Protein AF-A0A150XKE0-F1 (afdb_monomer_lite)

InterPro domains:
  IPR001457 NADH:ubiquinone/plastoquinone oxidoreductase, chain 6 [PF00499] (1-121)
  IPR042106 NADH-ubiquinone/plastoquinone oxidoreductase chain 6, subunit NuoJ [G3DSA:1.20.120.1200] (1-124)

Organism: NCBI:txid1914963

Secondary structure (DSSP, 8-state):
-HHHHHHTT-HHHHHHIIIIIIIIIIHHHHHHHHHHGGG--S------TTHHHHHHHHHHHHHHHHHHHHH--GGG-HHHHT--SSPPPHHHHHHHHHTTTHHHHHHHHHHHHHHHHHHHHHH-----------

pLDDT: mean 86.0, std 13.56, range [52.47, 98.5]

Structure (mmCIF, N/CA/C/O backbone):
data_AF-A0A150XKE0-F1
#
_entry.id   AF-A0A150XKE0-F1
#
loop_
_atom_site.group_PDB
_atom_site.id
_atom_site.type_symbol
_atom_site.label_atom_id
_atom_site.label_alt_id
_atom_site.label_comp_id
_atom_site.label_asym_id
_atom_site.label_entity_id
_atom_site.label_seq_id
_atom_site.pdbx_PDB_ins_code
_atom_site.Cartn_x
_atom_site.Cartn_y
_atom_site.Cartn_z
_atom_site.occupancy
_atom_site.B_iso_or_equiv
_atom_site.auth_seq_id
_atom_site.auth_comp_id
_atom_site.auth_asym_id
_atom_site.auth_atom_id
_atom_site.pdbx_PDB_model_num
ATOM 1 N N . MET A 1 1 ? -5.707 -10.885 -3.837 1.00 89.62 1 MET A N 1
ATOM 2 C CA . MET A 1 1 ? -4.566 -10.002 -4.173 1.00 89.62 1 MET A CA 1
ATOM 3 C C . MET A 1 1 ? -3.223 -10.708 -4.059 1.00 89.62 1 MET A C 1
ATOM 5 O O . MET A 1 1 ? -2.566 -10.804 -5.080 1.00 89.62 1 MET A O 1
ATOM 9 N N . ALA A 1 2 ? -2.839 -11.282 -2.910 1.00 92.12 2 ALA A N 1
ATOM 10 C CA . ALA A 1 2 ? -1.544 -11.976 -2.784 1.00 92.12 2 ALA A CA 1
ATOM 11 C C . ALA A 1 2 ? -1.309 -13.056 -3.864 1.00 92.12 2 ALA A C 1
ATOM 13 O O . ALA A 1 2 ? -0.266 -13.055 -4.503 1.00 92.12 2 ALA A O 1
ATOM 14 N N . GLY A 1 3 ? -2.311 -13.896 -4.162 1.00 93.38 3 GLY A N 1
ATOM 15 C CA . GLY A 1 3 ? -2.206 -14.882 -5.249 1.00 93.38 3 GLY A CA 1
ATOM 16 C C . GLY A 1 3 ? -1.981 -14.267 -6.639 1.00 93.38 3 GLY A C 1
ATOM 17 O O . GLY A 1 3 ? -1.231 -14.822 -7.428 1.00 93.38 3 GLY A O 1
ATOM 18 N N . ILE A 1 4 ? -2.547 -13.087 -6.920 1.00 94.69 4 ILE A N 1
ATOM 19 C CA . ILE A 1 4 ? -2.303 -12.365 -8.181 1.00 94.69 4 ILE A CA 1
ATOM 20 C C . ILE A 1 4 ? -0.853 -11.870 -8.231 1.00 94.69 4 ILE A C 1
ATOM 22 O O . ILE A 1 4 ? -0.218 -11.969 -9.272 1.00 94.69 4 ILE A O 1
ATOM 26 N N . PHE A 1 5 ? -0.294 -11.402 -7.110 1.00 92.31 5 PHE A N 1
ATOM 27 C CA . PHE A 1 5 ? 1.119 -11.020 -7.055 1.00 92.31 5 PHE A CA 1
ATOM 28 C C . PHE A 1 5 ? 2.059 -12.204 -7.285 1.00 92.31 5 PHE A C 1
ATOM 30 O O . PHE A 1 5 ? 3.048 -12.041 -7.992 1.00 92.31 5 PHE A O 1
ATOM 37 N N . VAL A 1 6 ? 1.730 -13.398 -6.784 1.00 91.50 6 VAL A N 1
ATOM 38 C CA . VAL A 1 6 ? 2.491 -14.616 -7.117 1.00 91.50 6 VAL A CA 1
ATOM 39 C C . VAL A 1 6 ? 2.432 -14.896 -8.621 1.00 91.50 6 VAL A C 1
ATOM 41 O O . VAL A 1 6 ? 3.470 -15.109 -9.238 1.00 91.50 6 VAL A O 1
ATOM 44 N N . LEU A 1 7 ? 1.244 -14.817 -9.234 1.00 92.25 7 LEU A N 1
ATOM 45 C CA . LEU A 1 7 ? 1.082 -15.020 -10.681 1.00 92.25 7 LEU A CA 1
ATOM 46 C C . LEU A 1 7 ? 1.839 -13.984 -11.529 1.00 92.25 7 LEU A C 1
ATOM 48 O O . LEU A 1 7 ? 2.246 -14.292 -12.644 1.00 92.25 7 LEU A O 1
ATOM 52 N N . LEU A 1 8 ? 2.048 -12.775 -11.003 1.00 89.81 8 LEU A N 1
ATOM 53 C CA . LEU A 1 8 ? 2.827 -11.711 -11.644 1.00 89.81 8 LEU A CA 1
ATOM 54 C C . LEU A 1 8 ? 4.338 -11.787 -11.340 1.00 89.81 8 LEU A C 1
ATOM 56 O O . LEU A 1 8 ? 5.073 -10.872 -11.702 1.00 89.81 8 LEU A O 1
ATOM 60 N N . GLY A 1 9 ? 4.818 -12.838 -10.664 1.00 88.12 9 GLY A N 1
ATOM 61 C CA . GLY A 1 9 ? 6.239 -13.002 -10.327 1.00 88.12 9 GLY A CA 1
ATOM 62 C C . GLY A 1 9 ? 6.734 -12.083 -9.201 1.00 88.12 9 GLY A C 1
ATOM 63 O O . GLY A 1 9 ? 7.936 -11.828 -9.097 1.00 88.12 9 GLY A O 1
ATOM 64 N N . ALA A 1 10 ? 5.821 -11.572 -8.368 1.00 90.94 10 ALA A N 1
ATOM 65 C CA . ALA A 1 10 ? 6.068 -10.666 -7.243 1.00 90.94 10 ALA A CA 1
ATOM 66 C C . ALA A 1 10 ? 5.907 -11.373 -5.881 1.00 90.94 10 ALA A C 1
ATOM 68 O O . ALA A 1 10 ? 5.093 -10.986 -5.037 1.00 90.94 10 ALA A O 1
ATOM 69 N N . GLU A 1 11 ? 6.691 -12.428 -5.655 1.00 91.25 11 GLU A N 1
ATOM 70 C CA . GLU A 1 11 ? 6.557 -13.328 -4.497 1.00 91.25 11 GLU A CA 1
ATOM 71 C C . GLU A 1 11 ? 6.798 -12.630 -3.151 1.00 91.25 11 GLU A C 1
ATOM 73 O O . GLU A 1 11 ? 6.026 -12.803 -2.208 1.00 91.25 11 GLU A O 1
ATOM 78 N N . PHE A 1 12 ? 7.822 -11.776 -3.063 1.00 92.44 12 PHE A N 1
ATOM 79 C CA . PHE A 1 12 ? 8.128 -11.034 -1.837 1.00 92.44 12 PHE A CA 1
ATOM 80 C C . PHE A 1 12 ? 6.967 -10.135 -1.394 1.00 92.44 12 PHE A C 1
ATOM 82 O O . PHE A 1 12 ? 6.590 -10.108 -0.219 1.00 92.44 12 PHE A O 1
ATOM 89 N N . VAL A 1 13 ? 6.366 -9.421 -2.350 1.00 93.50 13 VAL A N 1
ATOM 90 C CA . VAL A 1 13 ? 5.220 -8.540 -2.098 1.00 93.50 13 VAL A CA 1
ATOM 91 C C . VAL A 1 13 ? 4.000 -9.370 -1.705 1.00 93.50 13 VAL A C 1
ATOM 93 O O . VAL A 1 13 ? 3.287 -9.003 -0.774 1.00 93.50 13 VAL A O 1
ATOM 96 N N . ALA A 1 14 ? 3.786 -10.520 -2.351 1.00 95.00 14 ALA A N 1
ATOM 97 C CA . ALA A 1 14 ? 2.704 -11.434 -2.000 1.00 95.00 14 ALA A CA 1
ATOM 98 C C . ALA A 1 14 ? 2.798 -11.925 -0.545 1.00 95.00 14 ALA A C 1
ATOM 100 O O . ALA A 1 14 ? 1.803 -11.888 0.180 1.00 95.00 14 ALA A O 1
ATOM 101 N N . ILE A 1 15 ? 3.988 -12.343 -0.104 1.00 95.56 15 ILE A N 1
ATOM 102 C CA . ILE A 1 15 ? 4.220 -12.811 1.270 1.00 95.56 15 ILE A CA 1
ATOM 103 C C . ILE A 1 15 ? 4.050 -11.656 2.261 1.00 95.56 15 ILE A C 1
ATOM 105 O O . ILE A 1 15 ? 3.350 -11.801 3.263 1.00 95.56 15 ILE A O 1
ATOM 109 N N . THR A 1 16 ? 4.615 -10.485 1.954 1.00 95.31 16 THR A N 1
ATOM 110 C CA . THR A 1 16 ? 4.490 -9.286 2.798 1.00 95.31 16 THR A CA 1
ATOM 111 C C . THR A 1 16 ? 3.030 -8.850 2.944 1.00 95.31 16 THR A C 1
ATOM 113 O O . THR A 1 16 ? 2.611 -8.481 4.039 1.00 95.31 16 THR A O 1
ATOM 116 N N . GLN A 1 17 ? 2.220 -8.964 1.883 1.00 96.44 17 GLN A N 1
ATOM 117 C CA . GLN A 1 17 ? 0.783 -8.687 1.931 1.00 96.44 17 GLN A CA 1
ATOM 118 C C . GLN A 1 17 ? 0.083 -9.571 2.965 1.00 96.44 17 GLN A C 1
ATOM 120 O O . GLN A 1 17 ? -0.746 -9.088 3.731 1.00 96.44 17 GLN A O 1
ATOM 125 N N . ILE A 1 18 ? 0.404 -10.863 3.010 1.00 97.19 18 ILE A N 1
ATOM 126 C CA . ILE A 1 18 ? -0.189 -11.767 3.998 1.00 97.19 18 ILE A CA 1
ATOM 127 C C . ILE A 1 18 ? 0.324 -11.412 5.398 1.00 97.19 18 ILE A C 1
ATOM 129 O O . ILE A 1 18 ? -0.479 -11.233 6.309 1.00 97.19 18 ILE A O 1
ATOM 133 N N . LEU A 1 19 ? 1.636 -11.241 5.569 1.00 97.38 19 LEU A N 1
ATOM 134 C CA . LEU A 1 19 ? 2.250 -10.981 6.872 1.00 97.38 19 LEU A CA 1
ATOM 135 C C . LEU A 1 19 ? 1.745 -9.678 7.508 1.00 97.38 19 LEU A C 1
ATOM 137 O O . LEU A 1 19 ? 1.319 -9.678 8.659 1.00 97.38 19 LEU A O 1
ATOM 141 N N . VAL A 1 20 ? 1.761 -8.571 6.765 1.00 96.75 20 VAL A N 1
ATOM 142 C CA . VAL A 1 20 ? 1.447 -7.242 7.308 1.00 96.75 20 VAL A CA 1
ATOM 143 C C . VAL A 1 20 ? -0.052 -6.974 7.292 1.00 96.75 20 VAL A C 1
ATOM 145 O O . VAL A 1 20 ? -0.618 -6.576 8.311 1.00 96.75 20 VAL A O 1
ATOM 148 N N . TYR A 1 21 ? -0.716 -7.191 6.153 1.00 96.62 21 TYR A N 1
ATOM 149 C CA . TYR A 1 21 ? -2.130 -6.844 6.028 1.00 96.62 21 TYR A CA 1
ATOM 150 C C . TYR A 1 21 ? -3.010 -7.849 6.764 1.00 96.62 21 TYR A C 1
ATOM 152 O O . TYR A 1 21 ? -3.831 -7.449 7.584 1.00 96.62 21 TYR A O 1
ATOM 160 N N . VAL A 1 22 ? -2.819 -9.148 6.511 1.00 96.50 22 V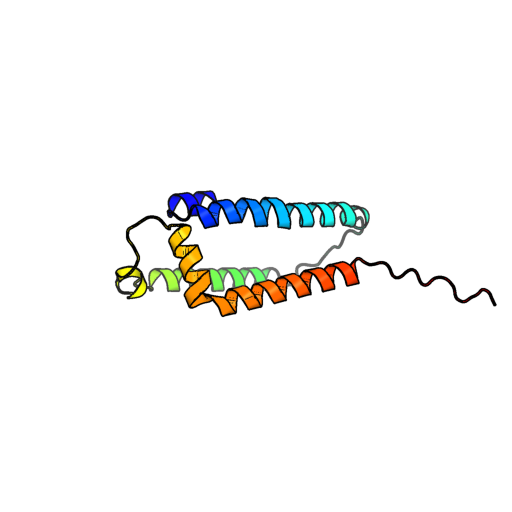AL A N 1
ATOM 161 C CA . VAL A 1 22 ? -3.623 -10.185 7.170 1.00 96.50 22 VAL A CA 1
ATOM 162 C C . VAL A 1 22 ? -3.126 -10.444 8.590 1.00 96.50 22 VAL A C 1
ATOM 164 O O . VAL A 1 22 ? -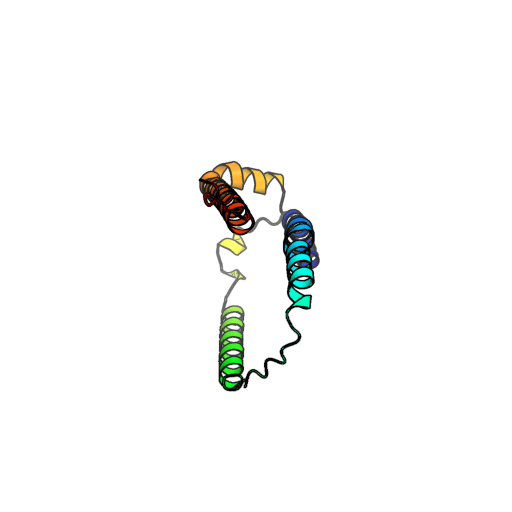3.936 -10.443 9.509 1.00 96.50 22 VAL A O 1
ATOM 167 N N . GLY A 1 23 ? -1.817 -10.617 8.787 1.00 94.31 23 GLY A N 1
ATOM 168 C CA . GLY A 1 23 ? -1.241 -10.952 10.094 1.00 94.31 23 GLY A CA 1
ATOM 169 C C . GLY A 1 23 ? -1.199 -9.796 11.100 1.00 94.31 23 GLY A C 1
ATOM 170 O O . GLY A 1 23 ? -1.317 -10.029 12.298 1.00 94.31 23 GLY A O 1
ATOM 171 N N . GLY A 1 24 ? -1.057 -8.552 10.642 1.00 95.19 24 GLY A N 1
ATOM 172 C CA . GLY A 1 24 ? -1.015 -7.373 11.511 1.00 95.19 24 GLY A CA 1
ATOM 173 C C . GLY A 1 24 ? -2.325 -6.589 11.505 1.00 95.19 24 GLY A C 1
ATOM 174 O O . GLY A 1 24 ? -3.086 -6.598 12.470 1.00 95.19 24 GLY A O 1
ATOM 175 N N . ILE A 1 25 ? -2.587 -5.891 10.399 1.00 96.62 25 ILE A N 1
ATOM 176 C CA . ILE A 1 25 ? -3.611 -4.838 10.314 1.00 96.62 25 ILE A CA 1
ATOM 177 C C . ILE A 1 25 ? -5.023 -5.399 10.507 1.00 96.62 25 ILE A C 1
ATOM 179 O O . ILE A 1 25 ? -5.772 -4.888 11.337 1.00 96.62 25 ILE A O 1
ATOM 183 N N . LEU A 1 26 ? -5.400 -6.446 9.763 1.00 97.38 26 LEU A N 1
ATOM 184 C CA . LEU A 1 26 ? -6.741 -7.030 9.853 1.00 97.38 26 LEU A CA 1
ATOM 185 C C . LEU A 1 26 ? -7.014 -7.609 11.243 1.00 97.38 26 LEU A C 1
ATOM 187 O O . LEU A 1 26 ? -8.101 -7.399 11.772 1.00 97.38 26 LEU A O 1
ATOM 191 N N . ILE A 1 27 ? -6.036 -8.284 11.854 1.00 96.56 27 ILE A N 1
ATOM 192 C CA . ILE A 1 27 ? -6.178 -8.828 13.210 1.00 96.56 27 ILE A CA 1
ATOM 193 C C . ILE A 1 27 ? -6.374 -7.697 14.229 1.00 96.56 27 ILE A C 1
ATOM 195 O O . ILE A 1 27 ? -7.308 -7.761 15.029 1.00 96.56 27 ILE A O 1
ATOM 199 N N . LEU A 1 28 ? -5.576 -6.623 14.165 1.00 95.19 28 LEU A N 1
ATOM 200 C CA . LEU A 1 28 ? -5.758 -5.447 15.028 1.00 95.19 28 LEU A CA 1
ATOM 201 C C . LEU A 1 28 ? -7.122 -4.773 14.819 1.00 95.19 28 LEU A C 1
ATOM 203 O O . LEU A 1 28 ? -7.781 -4.417 15.796 1.00 95.19 28 LEU A O 1
ATOM 207 N N . MET A 1 29 ? -7.581 -4.634 13.571 1.00 95.06 29 MET A N 1
ATOM 208 C CA . MET A 1 29 ? -8.912 -4.094 13.282 1.00 95.06 29 MET A CA 1
ATOM 209 C C . MET A 1 29 ? -10.020 -4.977 13.853 1.00 95.06 29 MET A C 1
ATOM 211 O O . MET A 1 29 ? -10.949 -4.452 14.459 1.00 95.06 29 MET A O 1
ATOM 215 N N . VAL A 1 30 ? -9.927 -6.302 13.709 1.00 95.00 30 VAL A N 1
ATOM 216 C CA . VAL A 1 30 ? -10.909 -7.231 14.285 1.00 95.00 30 VAL A CA 1
ATOM 217 C C . VAL A 1 30 ? -10.939 -7.107 15.806 1.00 95.00 30 VAL A C 1
ATOM 219 O O . VAL A 1 30 ? -12.027 -6.995 16.362 1.00 95.00 30 VAL A O 1
ATOM 222 N N . PHE A 1 31 ? -9.787 -7.036 16.483 1.00 92.56 31 PHE A N 1
ATOM 223 C CA . PHE A 1 31 ? -9.748 -6.766 17.924 1.00 92.56 31 PHE A CA 1
ATOM 224 C C . PHE A 1 31 ? -10.414 -5.432 18.283 1.00 92.56 31 PHE A C 1
ATOM 226 O O . PHE A 1 31 ? -11.242 -5.390 19.194 1.00 92.56 31 PHE A O 1
ATOM 233 N N . GLY A 1 32 ? -10.121 -4.358 17.546 1.00 91.06 32 GLY A N 1
ATOM 234 C CA . GLY A 1 32 ? -10.745 -3.048 17.755 1.00 91.06 32 GLY A CA 1
ATOM 235 C C . GLY A 1 32 ? -12.265 -3.073 17.561 1.00 91.06 32 GLY A C 1
ATOM 236 O O . GLY A 1 32 ? -13.009 -2.532 18.384 1.00 91.06 32 GLY A O 1
ATOM 237 N N . ILE A 1 33 ? -12.743 -3.764 16.522 1.00 91.19 33 ILE A N 1
ATOM 238 C CA . ILE A 1 33 ? -14.174 -3.954 16.261 1.00 91.19 33 ILE A CA 1
ATOM 239 C C . ILE A 1 33 ? -14.799 -4.786 17.380 1.00 91.19 33 ILE A C 1
ATOM 241 O O . ILE A 1 33 ? -15.834 -4.395 17.904 1.00 91.19 33 ILE A O 1
ATOM 245 N N . MET A 1 34 ? -14.179 -5.892 17.800 1.00 91.62 34 MET A N 1
ATOM 246 C CA . MET A 1 34 ? -14.697 -6.748 18.873 1.00 91.62 34 MET A CA 1
ATOM 247 C C . MET A 1 34 ? -14.826 -5.999 20.204 1.00 91.62 34 MET A C 1
ATOM 249 O O . MET A 1 34 ? -15.826 -6.177 20.901 1.00 91.62 34 MET A O 1
ATOM 253 N N . LEU A 1 35 ? -13.857 -5.141 20.536 1.00 88.75 35 LEU A N 1
ATOM 254 C CA . LEU A 1 35 ? -13.901 -4.288 21.727 1.00 88.75 35 LEU A CA 1
ATOM 255 C C . LEU A 1 35 ? -14.995 -3.212 21.624 1.00 88.75 35 LEU A C 1
ATOM 257 O O . LEU A 1 35 ? -15.697 -2.959 22.600 1.00 88.75 35 LEU A O 1
ATOM 261 N N . THR A 1 36 ? -15.194 -2.627 20.440 1.00 85.94 36 THR A N 1
ATOM 262 C CA . THR A 1 36 ? -16.168 -1.539 20.222 1.00 85.94 36 THR A CA 1
ATOM 263 C C . THR A 1 36 ? -17.601 -2.048 20.017 1.00 85.94 36 THR A C 1
ATOM 265 O O . THR A 1 36 ? -18.559 -1.355 20.350 1.00 85.94 36 THR A O 1
ATOM 268 N N . ASN A 1 37 ? -17.790 -3.276 19.522 1.00 71.81 37 ASN A N 1
ATOM 269 C CA . ASN A 1 37 ? -19.100 -3.824 19.150 1.00 71.81 37 ASN A CA 1
ATOM 270 C C . ASN A 1 37 ? -20.092 -3.889 20.329 1.00 71.81 37 ASN A C 1
ATOM 272 O O . ASN A 1 37 ? -21.302 -3.844 20.128 1.00 71.81 37 ASN A O 1
ATOM 276 N N . ARG A 1 38 ? -19.609 -3.927 21.579 1.00 59.25 38 ARG A N 1
ATOM 277 C CA . ARG A 1 38 ? -20.484 -3.888 22.766 1.00 59.25 38 ARG A CA 1
ATOM 278 C C . ARG A 1 38 ? -21.135 -2.523 23.030 1.00 59.25 38 ARG A C 1
ATOM 280 O O . ARG A 1 38 ? -22.028 -2.454 23.865 1.00 59.25 38 ARG A O 1
ATOM 287 N N . LEU A 1 39 ? -20.734 -1.469 22.315 1.00 58.44 39 LEU A N 1
ATOM 288 C CA . LEU A 1 39 ? -21.266 -0.105 22.446 1.00 58.44 39 LEU A CA 1
ATOM 289 C C . LEU A 1 39 ? -22.343 0.234 21.392 1.00 58.44 39 LEU A C 1
ATOM 291 O O . LEU A 1 39 ? -22.987 1.275 21.482 1.00 58.44 39 LEU A O 1
ATOM 295 N N . SER A 1 40 ? -22.572 -0.635 20.400 1.00 58.03 40 SER A N 1
ATOM 296 C CA . SER A 1 40 ? -23.345 -0.327 19.184 1.00 58.03 40 SER A CA 1
ATOM 297 C C . SER A 1 40 ? -24.745 -0.966 19.148 1.00 58.03 40 SER A C 1
ATOM 299 O O . SER A 1 40 ? -25.127 -1.578 18.152 1.00 58.03 40 SER A O 1
ATOM 301 N N . GLN A 1 41 ? -25.535 -0.825 20.220 1.00 56.44 41 GLN A N 1
ATOM 302 C CA . GLN A 1 41 ? -26.975 -1.165 20.203 1.00 56.44 41 GLN A CA 1
ATOM 303 C C . GLN A 1 41 ? -27.884 0.004 19.780 1.00 56.44 41 GLN A C 1
ATOM 305 O O . GLN A 1 41 ? -29.096 -0.168 19.662 1.00 56.44 41 GLN A O 1
ATOM 310 N N . ALA A 1 42 ? -27.327 1.185 19.501 1.00 56.75 42 ALA A N 1
ATOM 311 C CA . ALA A 1 42 ? -28.092 2.289 18.937 1.00 56.75 42 ALA A CA 1
ATOM 312 C C . ALA A 1 42 ? -28.299 2.052 17.435 1.00 56.75 42 ALA A C 1
ATOM 314 O O . ALA A 1 42 ? -27.350 2.066 16.652 1.00 56.75 42 ALA A O 1
ATOM 315 N N . LYS A 1 43 ? -29.549 1.813 17.031 1.00 55.62 43 LYS A N 1
ATOM 316 C CA . LYS A 1 43 ? -29.956 1.720 15.627 1.00 55.62 43 LYS A CA 1
ATOM 317 C C . LYS A 1 43 ? -29.773 3.101 14.988 1.00 55.62 43 LYS A C 1
ATOM 319 O O . LYS A 1 43 ? -30.648 3.955 15.083 1.00 55.62 43 LYS A O 1
ATOM 324 N N . VAL A 1 44 ? -28.603 3.343 14.403 1.00 60.53 44 VAL A N 1
ATOM 325 C CA . VAL A 1 44 ? -28.340 4.559 13.633 1.00 60.53 44 VAL A CA 1
ATOM 326 C C . VAL A 1 44 ?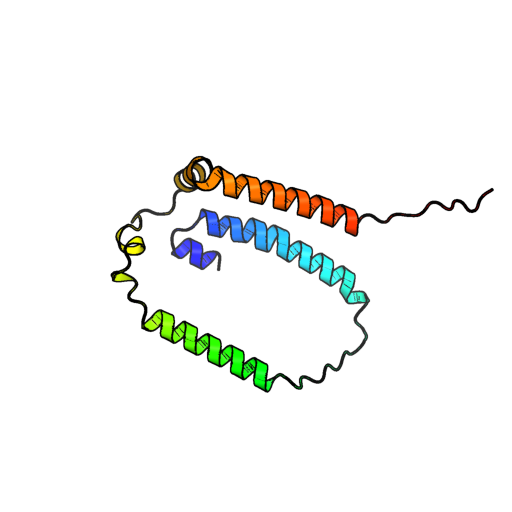 -29.066 4.407 12.299 1.00 60.53 44 VAL A C 1
ATOM 328 O O . VAL A 1 44 ? -28.550 3.800 11.362 1.00 60.53 44 VAL A O 1
ATOM 331 N N . GLU A 1 45 ? -30.299 4.905 12.220 1.00 60.81 45 GLU A N 1
ATOM 332 C CA . GLU A 1 45 ? -30.979 5.079 10.937 1.00 60.81 45 GLU A CA 1
ATOM 333 C C . GLU A 1 45 ? -30.386 6.309 10.247 1.00 60.81 45 GLU A C 1
ATOM 335 O O . GLU A 1 45 ? -30.859 7.432 10.383 1.00 60.81 45 GLU A O 1
ATOM 340 N N . THR A 1 46 ? -29.270 6.098 9.550 1.00 63.12 46 THR A N 1
ATOM 341 C CA . THR A 1 46 ? -28.698 7.108 8.660 1.00 63.12 46 THR A CA 1
ATOM 342 C C . THR A 1 46 ? -29.568 7.185 7.412 1.00 63.12 46 THR A C 1
ATOM 344 O O . THR A 1 46 ? -29.537 6.278 6.576 1.00 63.12 46 THR A O 1
ATOM 347 N N . GLU A 1 47 ? -30.327 8.268 7.252 1.00 65.69 47 GLU A N 1
ATOM 348 C CA . GLU A 1 47 ? -30.983 8.567 5.981 1.00 65.69 47 GLU A CA 1
ATOM 349 C C . GLU A 1 47 ? -29.919 8.785 4.897 1.00 65.69 47 GLU A C 1
ATOM 351 O O . GLU A 1 47 ? -29.127 9.729 4.922 1.00 65.69 47 GLU A O 1
ATOM 356 N N . VAL A 1 48 ? -29.866 7.868 3.930 1.00 68.00 48 VAL A N 1
ATOM 357 C CA . VAL A 1 48 ? -28.838 7.839 2.881 1.00 68.00 48 VAL A CA 1
ATOM 358 C C . VAL A 1 48 ? -29.220 8.788 1.738 1.00 68.00 48 VAL A C 1
ATOM 360 O O . VAL A 1 48 ? -29.376 8.373 0.590 1.00 68.00 48 VAL A O 1
ATOM 363 N N . TYR A 1 49 ? -29.390 10.077 2.042 1.00 67.69 49 TYR A N 1
ATOM 364 C CA . TYR A 1 49 ? -29.872 11.079 1.080 1.00 67.69 49 TYR A CA 1
ATOM 365 C C . TYR A 1 49 ? -28.924 11.259 -0.125 1.00 67.69 49 TYR A C 1
ATOM 367 O O . TYR A 1 49 ? -29.358 11.499 -1.249 1.00 67.69 49 TYR A O 1
ATOM 375 N N . ASN A 1 50 ? -27.624 11.006 0.060 1.00 79.25 50 ASN A N 1
ATOM 376 C CA . ASN A 1 50 ? -26.605 11.174 -0.985 1.00 79.25 50 ASN A CA 1
ATOM 377 C C . ASN A 1 50 ? -26.248 9.884 -1.745 1.00 79.25 50 ASN A C 1
ATOM 379 O O . ASN A 1 50 ? -25.265 9.866 -2.489 1.00 79.25 50 ASN A O 1
ATOM 383 N N . LYS A 1 51 ? -27.027 8.798 -1.604 1.00 83.62 51 LYS A N 1
ATOM 384 C CA . LYS A 1 51 ? -26.735 7.516 -2.279 1.00 83.62 51 LYS A CA 1
ATOM 385 C C . LYS A 1 51 ? -26.658 7.662 -3.801 1.00 83.62 51 LYS A C 1
ATOM 387 O O . LYS A 1 51 ? -25.791 7.061 -4.429 1.00 83.62 51 LYS A O 1
ATOM 392 N N . PHE A 1 52 ? -27.535 8.480 -4.384 1.00 86.69 52 PHE A N 1
ATOM 393 C CA . PHE A 1 52 ? -27.575 8.712 -5.829 1.00 86.69 52 PHE A CA 1
ATOM 394 C C . PHE A 1 52 ? -26.306 9.406 -6.338 1.00 86.69 52 PHE A C 1
ATOM 396 O O . PHE A 1 52 ? -25.667 8.911 -7.263 1.00 86.69 52 PHE A O 1
ATOM 403 N N . PHE A 1 53 ? -25.887 10.496 -5.686 1.00 89.94 53 PHE A N 1
ATOM 404 C CA . PHE A 1 53 ? -24.644 11.193 -6.027 1.00 89.94 53 PHE A CA 1
ATOM 405 C C . PHE A 1 53 ? -23.409 10.315 -5.804 1.00 89.94 53 PHE A C 1
ATOM 407 O O . PHE A 1 53 ? -22.511 10.316 -6.640 1.00 89.94 53 PHE A O 1
ATOM 414 N N . GLY A 1 54 ? -23.383 9.521 -4.727 1.00 91.06 54 GLY A N 1
ATOM 415 C CA . GLY A 1 54 ? -22.300 8.570 -4.469 1.00 91.06 54 GLY A CA 1
ATOM 416 C C . GLY A 1 54 ? -22.143 7.552 -5.600 1.00 91.06 54 GLY A C 1
ATOM 417 O O . GLY A 1 54 ? -21.047 7.385 -6.129 1.00 91.06 54 GLY A O 1
ATOM 418 N N . ILE A 1 55 ? -23.250 6.937 -6.032 1.00 93.44 55 ILE A N 1
ATOM 419 C CA . ILE A 1 55 ? -23.248 5.994 -7.160 1.00 93.44 55 ILE A CA 1
ATOM 420 C C . ILE A 1 55 ? -22.819 6.695 -8.451 1.00 93.44 55 ILE A C 1
ATOM 422 O O . ILE A 1 55 ? -21.965 6.174 -9.165 1.00 93.44 55 ILE A O 1
ATOM 426 N N . LEU A 1 56 ? -23.368 7.879 -8.738 1.00 94.81 56 LEU A N 1
ATOM 427 C CA . LEU A 1 56 ? -23.052 8.628 -9.953 1.00 94.81 56 LEU A CA 1
ATOM 428 C C . LEU A 1 56 ? -21.552 8.950 -10.047 1.00 94.81 56 LEU A C 1
ATOM 430 O O . LEU A 1 56 ? -20.942 8.730 -11.091 1.00 94.81 56 LEU A O 1
ATOM 434 N N . ILE A 1 57 ? -20.945 9.406 -8.947 1.00 95.75 57 ILE A N 1
ATOM 435 C CA . ILE A 1 57 ? -19.511 9.713 -8.885 1.00 95.75 57 ILE A CA 1
ATOM 436 C C . ILE A 1 57 ? -18.674 8.436 -9.007 1.00 95.75 57 ILE A C 1
ATOM 438 O O . ILE A 1 57 ? -17.710 8.423 -9.768 1.00 95.75 57 ILE A O 1
ATOM 442 N N . SER A 1 58 ? -19.031 7.351 -8.307 1.00 95.44 58 SER A N 1
ATOM 443 C CA . SER A 1 58 ? -18.298 6.080 -8.404 1.00 95.44 58 SER A CA 1
ATOM 444 C C . SER A 1 58 ? -18.316 5.506 -9.822 1.00 95.44 58 SER A C 1
ATOM 446 O O . SER A 1 58 ? -17.275 5.085 -10.321 1.00 95.44 58 SER A O 1
ATOM 448 N N . VAL A 1 59 ? -19.472 5.525 -10.492 1.00 97.06 59 VAL A N 1
ATOM 449 C CA . VAL A 1 59 ? -19.606 5.050 -11.878 1.00 97.06 59 VAL A CA 1
ATOM 450 C C . VAL A 1 59 ? -18.856 5.968 -12.841 1.00 97.06 59 VAL A C 1
ATOM 452 O O . VAL A 1 59 ? -18.142 5.475 -13.711 1.00 97.06 59 VAL A O 1
ATOM 455 N N . GLY A 1 60 ? -18.962 7.289 -12.667 1.00 97.06 60 GLY A N 1
ATOM 456 C CA . GLY A 1 60 ? -18.219 8.257 -13.473 1.00 97.06 60 GLY A CA 1
ATOM 457 C C . GLY A 1 60 ? -16.707 8.061 -13.361 1.00 97.06 60 GLY A C 1
ATOM 458 O O . GLY A 1 60 ? -16.021 7.969 -14.377 1.00 97.06 60 GLY A O 1
ATOM 459 N N . LEU A 1 61 ? -16.191 7.909 -12.138 1.00 97.44 61 LEU A N 1
ATOM 460 C CA . LEU A 1 61 ? -14.773 7.645 -11.893 1.00 97.44 61 LEU A CA 1
ATOM 461 C C . LEU A 1 61 ? -14.336 6.304 -12.494 1.00 97.44 61 LEU A C 1
ATOM 463 O O . LEU A 1 61 ? -13.298 6.243 -13.150 1.00 97.44 61 LEU A O 1
ATOM 467 N N . PHE A 1 62 ? -15.134 5.246 -12.321 1.00 97.38 62 PHE A N 1
ATOM 468 C CA . PHE A 1 62 ? -14.850 3.939 -12.914 1.00 97.38 62 PHE A CA 1
ATOM 469 C C . PHE A 1 62 ? -14.773 4.015 -14.442 1.00 97.38 62 PHE A C 1
ATOM 471 O O . PHE A 1 62 ? -13.831 3.491 -15.033 1.00 97.38 62 PHE A O 1
ATOM 478 N N . TYR A 1 63 ? -15.715 4.712 -15.082 1.00 97.38 63 TYR A N 1
ATOM 479 C CA . TYR A 1 63 ? -15.725 4.888 -16.533 1.00 97.38 63 TYR A CA 1
ATOM 480 C C . TYR A 1 63 ? -14.496 5.656 -17.032 1.00 97.38 63 TYR A C 1
ATOM 482 O O . TYR A 1 63 ? -13.868 5.242 -18.006 1.00 97.38 63 TYR A O 1
ATOM 490 N N . ILE A 1 64 ? -14.116 6.740 -16.346 1.00 97.12 64 ILE A N 1
ATOM 491 C CA . ILE A 1 64 ? -12.923 7.527 -16.688 1.00 97.12 64 ILE A CA 1
ATOM 492 C C . ILE A 1 64 ? -11.660 6.667 -16.574 1.00 97.12 64 ILE A C 1
ATOM 494 O O . ILE A 1 64 ? -10.844 6.668 -17.494 1.00 97.12 64 ILE A O 1
ATOM 498 N N . LEU A 1 65 ? -11.507 5.902 -15.489 1.00 96.38 65 LEU A N 1
ATOM 499 C CA . LEU A 1 65 ? -10.356 5.014 -15.301 1.00 96.38 65 LEU A CA 1
ATOM 500 C C . LEU A 1 65 ? -10.321 3.892 -16.345 1.00 96.38 65 LEU A C 1
ATOM 502 O O . LEU A 1 65 ? -9.260 3.616 -16.899 1.00 96.38 65 LEU A O 1
ATOM 506 N N . ALA A 1 66 ? -11.466 3.283 -16.663 1.00 96.19 66 ALA A N 1
ATOM 507 C CA . ALA A 1 66 ? -11.557 2.254 -17.696 1.00 96.19 66 ALA A CA 1
ATOM 508 C C . ALA A 1 66 ? -11.146 2.804 -19.069 1.00 96.19 66 ALA A C 1
ATOM 510 O O . ALA A 1 66 ? -10.309 2.210 -19.745 1.00 96.19 66 ALA A O 1
ATOM 511 N N . LYS A 1 67 ? -11.655 3.984 -19.448 1.00 95.25 67 LYS A N 1
ATOM 512 C CA . LYS A 1 67 ? -11.270 4.646 -20.700 1.00 95.25 67 LYS A CA 1
ATOM 513 C C . LYS A 1 67 ? -9.800 5.043 -20.724 1.00 95.25 67 LYS A C 1
ATOM 515 O O . LYS A 1 67 ? -9.157 4.872 -21.754 1.00 95.25 67 LYS A O 1
ATOM 520 N N . ALA A 1 68 ? -9.258 5.522 -19.607 1.00 93.56 68 ALA A N 1
ATOM 521 C CA . ALA A 1 68 ? -7.841 5.847 -19.501 1.00 93.56 68 ALA A CA 1
ATOM 522 C C . ALA A 1 68 ? -6.955 4.612 -19.719 1.00 93.56 68 ALA A C 1
ATOM 524 O O . ALA A 1 68 ? -5.948 4.713 -20.409 1.00 93.56 68 ALA A O 1
ATOM 525 N N . ILE A 1 69 ? -7.342 3.447 -19.187 1.00 92.56 69 ILE A N 1
ATOM 526 C CA . ILE A 1 69 ? -6.617 2.185 -19.391 1.00 92.56 69 ILE A CA 1
ATOM 527 C C . ILE A 1 69 ? -6.754 1.695 -20.841 1.00 92.56 69 ILE A C 1
ATOM 529 O O . ILE A 1 69 ? -5.764 1.261 -21.415 1.00 92.56 69 ILE A O 1
ATOM 533 N N . GLU A 1 70 ? -7.939 1.790 -21.454 1.00 91.12 70 GLU A N 1
ATOM 534 C CA . GLU A 1 70 ? -8.144 1.408 -22.864 1.00 91.12 70 GLU A CA 1
ATOM 535 C C . GLU A 1 70 ? -7.345 2.285 -23.839 1.00 91.12 70 GLU A C 1
ATOM 537 O O . GLU A 1 70 ? -6.820 1.790 -24.833 1.00 91.12 70 GLU A O 1
ATOM 542 N N . MET A 1 71 ? -7.270 3.591 -23.572 1.00 89.31 71 MET A N 1
ATOM 543 C CA . MET A 1 71 ? -6.526 4.548 -24.399 1.00 89.31 71 MET A CA 1
ATOM 544 C C . MET A 1 71 ? -5.018 4.520 -24.131 1.00 89.31 71 MET A C 1
ATOM 546 O O . MET A 1 71 ? -4.243 5.033 -24.939 1.00 89.31 71 MET A O 1
ATOM 550 N N . ALA A 1 72 ? -4.592 3.971 -22.994 1.00 87.12 72 ALA A N 1
ATOM 551 C CA . ALA A 1 72 ? -3.189 3.897 -22.635 1.00 87.12 72 ALA A CA 1
ATOM 552 C C . ALA A 1 72 ? -2.473 2.848 -23.490 1.00 87.12 72 ALA A C 1
ATOM 554 O O . ALA A 1 72 ? -2.682 1.643 -23.367 1.00 87.12 72 ALA A O 1
ATOM 555 N N . ASP A 1 73 ? -1.550 3.315 -24.325 1.00 85.12 73 ASP A N 1
ATOM 556 C CA . ASP A 1 73 ? -0.653 2.441 -25.067 1.00 85.12 73 ASP A CA 1
ATOM 557 C C . ASP A 1 73 ? 0.529 2.022 -24.183 1.00 85.12 73 ASP A C 1
ATOM 559 O O . ASP A 1 73 ? 1.616 2.605 -24.222 1.00 85.12 73 ASP A O 1
ATOM 563 N N . PHE A 1 74 ? 0.295 1.014 -23.341 1.00 81.00 74 PHE A N 1
ATOM 564 C CA . PHE A 1 74 ? 1.309 0.473 -22.432 1.00 81.00 74 PHE A CA 1
ATOM 565 C C . PHE A 1 74 ? 2.521 -0.107 -23.171 1.00 81.00 74 PHE A C 1
ATOM 567 O O . PHE A 1 74 ? 3.642 -0.007 -22.674 1.00 81.00 74 PHE A O 1
ATOM 574 N N . ALA A 1 75 ? 2.325 -0.648 -24.377 1.00 76.88 75 ALA A N 1
ATOM 575 C CA . ALA A 1 75 ? 3.393 -1.255 -25.167 1.00 76.88 75 ALA A CA 1
ATOM 576 C C . ALA A 1 75 ? 4.426 -0.221 -25.639 1.00 76.88 75 ALA A C 1
ATOM 578 O O . ALA A 1 75 ? 5.611 -0.536 -25.780 1.00 76.88 75 ALA A O 1
ATOM 579 N N . ASN A 1 76 ? 4.005 1.029 -25.850 1.00 82.56 76 ASN A N 1
ATOM 580 C CA . ASN A 1 76 ? 4.905 2.104 -26.248 1.00 82.56 76 ASN A CA 1
ATOM 581 C C . ASN A 1 76 ? 5.577 2.849 -25.092 1.00 82.56 76 ASN A C 1
ATOM 583 O O . ASN A 1 76 ? 6.497 3.636 -25.337 1.00 82.56 76 ASN A O 1
ATOM 587 N N . MET A 1 77 ? 5.219 2.555 -23.842 1.00 81.69 77 MET A N 1
ATOM 588 C CA . MET A 1 77 ? 5.820 3.213 -22.687 1.00 81.69 77 MET A CA 1
ATOM 589 C C . MET A 1 77 ? 7.240 2.698 -22.412 1.00 81.69 77 MET A C 1
ATOM 591 O O . MET A 1 77 ? 7.488 1.497 -22.302 1.00 81.69 77 MET A O 1
ATOM 595 N N . GLY A 1 78 ? 8.192 3.623 -22.249 1.00 77.06 78 GLY A N 1
ATOM 596 C CA . GLY A 1 78 ? 9.611 3.293 -22.063 1.00 77.06 78 GLY A CA 1
ATOM 597 C C . GLY A 1 78 ? 9.902 2.419 -20.837 1.00 77.06 78 GLY A C 1
ATOM 598 O O . GLY A 1 78 ? 10.816 1.602 -20.868 1.00 77.06 78 GLY A O 1
ATOM 599 N N . TRP A 1 79 ? 9.099 2.523 -19.777 1.00 76.69 79 TRP A N 1
ATOM 600 C CA . TRP A 1 79 ? 9.252 1.689 -18.581 1.00 76.69 79 TRP A CA 1
ATOM 601 C C . TRP A 1 79 ? 8.818 0.234 -18.804 1.00 76.69 79 TRP A C 1
ATOM 603 O O . TRP A 1 79 ? 9.382 -0.656 -18.178 1.00 76.69 79 TRP A O 1
ATOM 613 N N . MET A 1 80 ? 7.870 -0.022 -19.713 1.00 79.00 80 MET A N 1
ATOM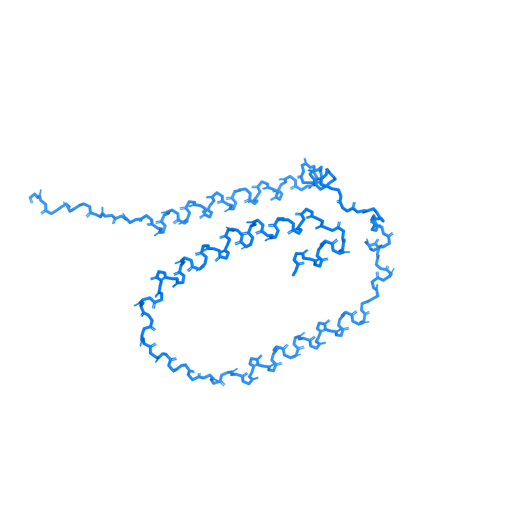 614 C CA . MET A 1 80 ? 7.451 -1.383 -20.058 1.00 79.00 80 MET A CA 1
ATOM 615 C C . MET A 1 80 ? 8.458 -2.051 -21.001 1.00 79.00 80 MET A C 1
ATOM 617 O O . MET A 1 80 ? 8.753 -3.231 -20.848 1.00 79.00 80 MET A O 1
ATOM 621 N N . LYS A 1 81 ? 9.064 -1.281 -21.916 1.00 76.69 81 LYS A N 1
ATOM 622 C CA . LYS A 1 81 ? 10.135 -1.764 -22.809 1.00 76.69 81 LYS A CA 1
ATOM 623 C C . LYS A 1 81 ? 11.410 -2.154 -22.058 1.00 76.69 81 LYS A C 1
ATOM 625 O O . LYS A 1 81 ? 12.093 -3.088 -22.458 1.00 76.69 81 LYS A O 1
ATOM 630 N N . ASN A 1 82 ? 11.707 -1.447 -20.970 1.00 76.00 82 ASN A N 1
ATOM 631 C CA . ASN A 1 82 ? 12.869 -1.699 -20.117 1.00 76.00 82 ASN A CA 1
ATOM 632 C C . ASN A 1 82 ? 12.543 -2.605 -18.915 1.00 76.00 82 ASN A C 1
ATOM 634 O O . ASN A 1 82 ? 13.366 -2.730 -18.006 1.00 76.00 82 ASN A O 1
ATOM 638 N N . ALA A 1 83 ? 11.342 -3.192 -18.867 1.00 74.31 83 ALA A N 1
ATOM 639 C CA . ALA A 1 83 ? 10.951 -4.059 -17.768 1.00 74.31 83 ALA A CA 1
ATOM 640 C C . ALA A 1 83 ? 11.818 -5.333 -17.779 1.00 74.31 83 ALA A C 1
ATOM 642 O O . ALA A 1 83 ? 11.920 -5.989 -18.819 1.00 74.31 83 ALA A O 1
ATOM 643 N N . PRO A 1 84 ? 12.445 -5.703 -16.648 1.00 68.94 84 PRO A N 1
ATOM 644 C CA . PRO A 1 84 ? 13.199 -6.944 -16.559 1.00 68.94 84 PRO A CA 1
ATOM 645 C C . PRO A 1 84 ? 12.291 -8.139 -16.859 1.00 68.94 84 PRO A C 1
ATOM 647 O O . PRO A 1 84 ? 11.228 -8.279 -16.260 1.00 68.94 84 PRO A O 1
ATOM 650 N N . SER A 1 85 ? 12.727 -9.020 -17.755 1.00 67.81 85 SER A N 1
ATOM 651 C CA . SER A 1 85 ? 12.002 -10.248 -18.114 1.00 67.81 85 SER A CA 1
ATOM 652 C C . SER A 1 85 ? 12.094 -11.337 -17.038 1.00 67.81 85 SER A C 1
ATOM 654 O O . SER A 1 85 ? 11.421 -12.362 -17.131 1.00 67.81 85 SER A O 1
ATOM 656 N N . SER A 1 86 ? 12.965 -11.142 -16.045 1.00 69.25 86 SER A N 1
ATOM 657 C CA . SER A 1 86 ? 13.217 -12.095 -14.968 1.00 69.25 86 SER A CA 1
ATOM 658 C C . SER A 1 86 ? 12.268 -11.866 -13.786 1.00 69.25 86 SER A C 1
ATOM 660 O O . SER A 1 86 ? 11.927 -10.715 -13.500 1.00 69.25 86 SER A O 1
ATOM 662 N N . PRO A 1 87 ? 11.885 -12.931 -13.054 1.00 68.88 87 PRO A N 1
ATOM 663 C CA . PRO A 1 87 ? 11.120 -12.811 -11.817 1.00 68.88 87 PRO A CA 1
ATOM 664 C C . PRO A 1 87 ? 11.771 -11.833 -10.836 1.00 68.88 87 PRO A C 1
ATOM 666 O O . PRO A 1 87 ? 12.999 -11.727 -10.768 1.00 68.88 87 PRO A O 1
ATOM 669 N N . SER A 1 88 ? 10.948 -11.122 -10.063 1.00 75.69 88 SER A N 1
ATOM 670 C CA . SER A 1 88 ? 11.459 -10.141 -9.106 1.00 75.69 88 SER A CA 1
ATOM 671 C C . SER A 1 88 ? 12.304 -10.823 -8.022 1.00 75.69 88 SER A C 1
ATOM 673 O O . SER A 1 88 ? 11.842 -11.709 -7.306 1.00 75.69 88 SER A O 1
ATOM 675 N N . SER A 1 89 ? 13.570 -10.417 -7.907 1.00 85.94 89 SER A N 1
ATOM 676 C CA . SER A 1 89 ? 14.496 -10.951 -6.908 1.00 85.94 89 SER A CA 1
ATOM 677 C C . SER A 1 89 ? 14.449 -10.122 -5.627 1.00 85.94 89 SER A C 1
ATOM 679 O O . SER A 1 89 ? 14.579 -8.896 -5.657 1.00 85.94 89 SER A O 1
ATOM 681 N N . VAL A 1 90 ? 14.343 -10.797 -4.477 1.00 91.19 90 VAL A N 1
ATOM 682 C CA . VAL A 1 90 ? 14.431 -10.166 -3.145 1.00 91.19 90 VAL A CA 1
ATOM 683 C C . VAL A 1 90 ? 15.748 -9.406 -2.986 1.00 91.19 90 VAL A C 1
ATOM 685 O O . VAL A 1 90 ? 15.779 -8.332 -2.387 1.00 91.19 90 VAL A O 1
ATOM 688 N N . ARG A 1 91 ? 16.837 -9.939 -3.556 1.00 90.56 91 ARG A N 1
ATOM 689 C CA . ARG A 1 91 ? 18.157 -9.307 -3.498 1.00 90.56 91 ARG A CA 1
ATOM 690 C C . ARG A 1 91 ? 18.160 -7.965 -4.220 1.00 90.56 91 ARG A C 1
ATOM 692 O O . ARG A 1 91 ? 18.641 -6.988 -3.657 1.00 90.56 91 ARG A O 1
ATOM 699 N N . ASP A 1 92 ? 17.600 -7.908 -5.423 1.00 88.88 92 ASP A N 1
ATOM 700 C CA . ASP A 1 92 ? 17.587 -6.684 -6.231 1.00 88.88 92 ASP A CA 1
ATOM 701 C C . ASP A 1 92 ? 16.703 -5.612 -5.591 1.00 88.88 92 ASP A C 1
ATOM 703 O O . ASP A 1 92 ? 17.058 -4.433 -5.580 1.00 88.88 92 ASP A O 1
ATOM 707 N N . LEU A 1 93 ? 15.582 -6.027 -4.991 1.00 89.94 93 LEU A N 1
ATOM 708 C CA . LEU A 1 93 ? 14.733 -5.138 -4.206 1.00 89.94 93 LEU A CA 1
ATOM 709 C C . LEU A 1 93 ? 15.486 -4.573 -2.994 1.00 89.94 93 LEU A C 1
ATOM 711 O O . LEU A 1 93 ? 15.484 -3.361 -2.788 1.00 89.94 93 LEU A O 1
ATOM 715 N N . GLY A 1 94 ? 16.161 -5.431 -2.226 1.00 91.44 94 GLY A N 1
ATOM 716 C CA . GLY A 1 94 ? 16.965 -5.013 -1.078 1.00 91.44 94 GLY A CA 1
ATOM 717 C C . GLY A 1 94 ? 18.077 -4.042 -1.471 1.00 91.44 94 GLY A C 1
ATOM 718 O O . GLY A 1 94 ? 18.254 -3.020 -0.815 1.00 91.44 94 GLY A O 1
ATOM 719 N N . MET A 1 95 ? 18.767 -4.305 -2.584 1.00 94.00 95 MET A N 1
ATOM 720 C CA . MET A 1 95 ? 19.794 -3.405 -3.109 1.00 94.00 95 MET A CA 1
ATOM 721 C C . MET A 1 95 ? 19.216 -2.039 -3.468 1.00 94.00 95 MET A C 1
ATOM 723 O O . MET A 1 95 ? 19.760 -1.036 -3.021 1.00 94.00 95 MET A O 1
ATOM 727 N N . LYS A 1 96 ? 18.099 -1.976 -4.204 1.00 92.44 96 LYS A N 1
ATOM 728 C CA . LYS A 1 96 ? 17.449 -0.701 -4.554 1.00 92.44 96 LYS A CA 1
ATOM 729 C C . LYS A 1 96 ? 16.991 0.076 -3.323 1.00 92.44 96 LYS A C 1
ATOM 731 O O . LYS A 1 96 ? 17.167 1.287 -3.271 1.00 92.44 96 LYS A O 1
ATOM 736 N N . ILE A 1 97 ? 16.442 -0.603 -2.315 1.00 94.88 97 ILE A N 1
ATOM 737 C CA . ILE A 1 97 ? 16.049 0.040 -1.051 1.00 94.88 97 ILE A CA 1
ATOM 738 C C . ILE A 1 97 ? 17.271 0.623 -0.332 1.00 94.88 97 ILE A C 1
ATOM 740 O O . ILE A 1 97 ? 17.213 1.746 0.155 1.00 94.88 97 ILE A O 1
ATOM 744 N N . MET A 1 98 ? 18.385 -0.109 -0.319 1.00 94.88 98 MET A N 1
ATOM 745 C CA . MET A 1 98 ? 19.616 0.279 0.377 1.00 94.88 98 MET A CA 1
ATOM 746 C C . MET A 1 98 ? 20.539 1.207 -0.425 1.00 94.88 98 MET A C 1
ATOM 748 O O . MET A 1 98 ? 21.579 1.611 0.090 1.00 94.88 98 MET A O 1
ATOM 752 N N . THR A 1 99 ? 20.195 1.551 -1.666 1.00 95.00 99 THR A N 1
ATOM 753 C CA . THR A 1 99 ? 21.008 2.439 -2.514 1.00 95.00 99 THR A CA 1
ATOM 754 C C . THR A 1 99 ? 20.178 3.611 -3.022 1.00 95.00 99 THR A C 1
ATOM 756 O O . THR A 1 99 ? 20.345 4.731 -2.547 1.00 95.00 99 THR A O 1
ATOM 759 N N . ASP A 1 100 ? 19.229 3.347 -3.916 1.00 94.69 100 ASP A N 1
ATOM 760 C CA . ASP A 1 100 ? 18.426 4.377 -4.578 1.00 94.69 100 ASP A CA 1
ATOM 761 C C . ASP A 1 100 ? 17.336 4.966 -3.665 1.00 94.69 100 ASP A C 1
ATOM 763 O O . ASP A 1 100 ? 17.023 6.153 -3.748 1.00 94.69 100 ASP A O 1
ATOM 767 N N . TYR A 1 101 ? 16.756 4.150 -2.775 1.00 95.81 101 TYR A N 1
ATOM 768 C CA . TYR A 1 101 ? 15.601 4.528 -1.945 1.00 95.81 101 TYR A CA 1
ATOM 769 C C . TYR A 1 101 ? 15.899 4.612 -0.441 1.00 95.81 101 TYR A C 1
ATOM 771 O O . TYR A 1 101 ? 14.970 4.568 0.368 1.00 95.81 101 TYR A O 1
ATOM 779 N N . VAL A 1 102 ? 17.164 4.802 -0.053 1.00 9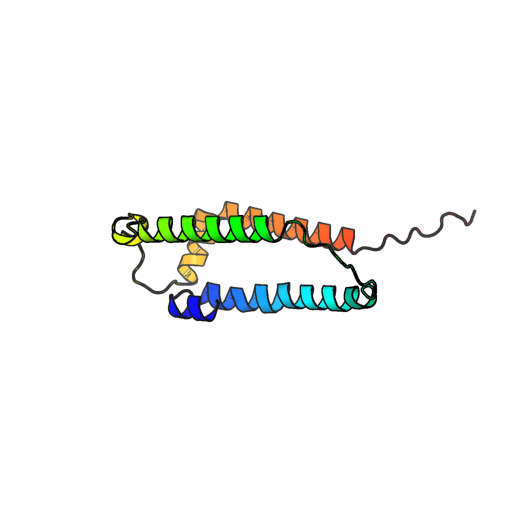6.94 102 VAL A N 1
ATOM 780 C CA . VAL A 1 102 ? 17.579 4.873 1.365 1.00 96.94 102 VAL A CA 1
ATOM 781 C C . VAL A 1 102 ? 16.806 5.945 2.124 1.00 96.94 102 VAL A C 1
ATOM 783 O O . VAL A 1 102 ? 16.304 5.701 3.218 1.00 96.94 102 VAL A O 1
ATOM 786 N N . LEU A 1 103 ? 16.656 7.126 1.520 1.00 97.31 103 LEU A N 1
ATOM 787 C CA . LEU A 1 103 ? 15.951 8.233 2.160 1.00 97.31 103 LEU A CA 1
ATOM 788 C C . LEU A 1 103 ? 14.469 7.904 2.390 1.00 97.31 103 LEU A C 1
ATOM 790 O O . LEU A 1 103 ? 13.917 8.232 3.436 1.00 97.31 103 LEU A O 1
ATOM 794 N N . VAL A 1 104 ? 13.826 7.230 1.431 1.00 97.12 104 VAL A N 1
ATOM 795 C CA . VAL A 1 104 ? 12.421 6.812 1.556 1.00 97.12 104 VAL A CA 1
ATOM 796 C C . VAL A 1 104 ? 12.275 5.771 2.665 1.00 97.12 104 VAL A C 1
ATOM 798 O O . VAL A 1 104 ? 11.344 5.861 3.463 1.00 97.12 104 VAL A O 1
ATOM 801 N N . PHE A 1 105 ? 13.206 4.818 2.749 1.00 96.50 105 PHE A N 1
ATOM 802 C CA . PHE A 1 105 ? 13.233 3.816 3.812 1.00 96.50 105 PHE A CA 1
ATOM 803 C C . PHE A 1 105 ? 13.353 4.456 5.201 1.00 96.50 105 PHE A C 1
ATOM 805 O O . PHE A 1 105 ? 12.564 4.133 6.089 1.00 96.50 105 PHE A O 1
ATOM 812 N N . GLU A 1 106 ? 14.262 5.419 5.367 1.00 97.56 106 GLU A N 1
ATOM 813 C CA . GLU A 1 106 ? 14.456 6.131 6.634 1.00 97.56 106 GLU A CA 1
ATOM 814 C C . GLU A 1 106 ? 13.206 6.927 7.041 1.00 97.56 106 GLU A C 1
ATOM 816 O O . GLU A 1 106 ? 12.747 6.846 8.180 1.00 97.56 106 GLU A O 1
ATOM 821 N N . VAL A 1 107 ? 12.587 7.641 6.093 1.00 98.31 107 VAL A N 1
ATOM 822 C CA . VAL A 1 107 ? 11.350 8.399 6.345 1.00 98.31 107 VAL A CA 1
ATOM 823 C C . VAL A 1 107 ? 10.205 7.478 6.771 1.00 98.31 107 VAL A C 1
ATOM 825 O O . VAL A 1 107 ? 9.451 7.828 7.679 1.00 98.31 107 VAL A O 1
ATOM 828 N N . ILE A 1 108 ? 10.081 6.287 6.175 1.00 97.88 108 ILE A N 1
ATOM 829 C CA . ILE A 1 108 ? 9.093 5.288 6.608 1.00 97.88 108 ILE A CA 1
ATOM 830 C C . ILE A 1 108 ? 9.419 4.781 8.020 1.00 97.88 108 ILE A C 1
ATOM 832 O O . ILE A 1 108 ? 8.507 4.625 8.830 1.00 97.88 108 ILE A O 1
ATOM 836 N N . GLY A 1 109 ? 10.696 4.573 8.350 1.00 98.06 109 GLY A N 1
ATOM 837 C CA . GLY A 1 109 ? 11.131 4.212 9.702 1.00 98.06 109 GLY A CA 1
ATOM 838 C C . GLY A 1 109 ? 10.718 5.252 10.747 1.00 98.06 109 GLY A C 1
ATOM 839 O O . GLY A 1 109 ? 10.094 4.909 11.753 1.00 98.06 109 GLY A O 1
ATOM 840 N N . ILE A 1 110 ? 10.971 6.534 10.469 1.00 98.50 110 ILE A N 1
ATOM 841 C CA . ILE A 1 110 ? 10.544 7.652 11.323 1.00 98.50 110 ILE A CA 1
ATOM 842 C C . ILE A 1 110 ? 9.014 7.713 11.416 1.00 98.50 110 ILE A C 1
ATOM 844 O O . ILE A 1 110 ? 8.470 7.899 12.504 1.00 98.50 110 ILE A O 1
ATOM 848 N N . LEU A 1 111 ? 8.299 7.514 10.304 1.00 98.50 111 LEU A N 1
ATOM 849 C CA . LEU A 1 111 ? 6.836 7.481 10.291 1.00 98.50 111 LEU A CA 1
ATOM 850 C C . LEU A 1 111 ? 6.288 6.376 11.207 1.00 98.50 111 LEU A C 1
ATOM 852 O O . LEU A 1 111 ? 5.356 6.624 11.970 1.00 98.50 111 LEU A O 1
ATOM 856 N N . LEU A 1 112 ? 6.874 5.176 11.167 1.00 97.88 112 LEU A N 1
ATOM 857 C CA . LEU A 1 112 ? 6.481 4.055 12.026 1.00 97.88 112 LEU A CA 1
ATOM 858 C C . LEU A 1 112 ? 6.808 4.316 13.501 1.00 97.88 112 LEU A C 1
ATOM 860 O O . LEU A 1 112 ? 5.997 3.991 14.368 1.00 97.88 112 LEU A O 1
ATOM 864 N N . LEU A 1 113 ? 7.950 4.946 13.789 1.00 98.50 113 LEU A N 1
ATOM 865 C CA . LEU A 1 113 ? 8.305 5.380 15.141 1.00 98.50 113 LEU A CA 1
ATOM 866 C C . LEU A 1 113 ? 7.264 6.367 15.688 1.00 98.50 113 LEU A C 1
ATOM 868 O O . LEU A 1 113 ? 6.750 6.183 16.791 1.00 98.50 113 LEU A O 1
ATOM 872 N N . LEU A 1 114 ? 6.914 7.390 14.905 1.00 98.31 114 LEU A N 1
ATOM 873 C CA . LEU A 1 114 ? 5.907 8.381 15.285 1.00 98.31 114 LEU A CA 1
ATOM 874 C C . LEU A 1 114 ? 4.522 7.751 15.454 1.00 98.31 114 LEU A C 1
ATOM 876 O O . LEU A 1 114 ? 3.818 8.081 16.408 1.00 98.31 114 LEU A O 1
ATOM 880 N N . ALA A 1 115 ? 4.146 6.817 14.578 1.00 97.56 115 ALA A N 1
ATOM 881 C CA . ALA A 1 115 ? 2.896 6.075 14.699 1.00 97.56 115 ALA A CA 1
ATOM 882 C C . ALA A 1 115 ? 2.842 5.262 16.003 1.00 97.56 115 ALA A C 1
ATOM 884 O O . ALA A 1 115 ? 1.821 5.287 16.688 1.00 97.56 115 ALA A O 1
ATOM 885 N N . LEU A 1 116 ? 3.940 4.598 16.387 1.00 97.44 116 LEU A N 1
ATOM 886 C CA . LEU A 1 116 ? 4.036 3.861 17.649 1.00 97.44 116 LEU A CA 1
ATOM 887 C C . LEU A 1 116 ? 3.914 4.795 18.861 1.00 97.44 116 LEU A C 1
ATOM 889 O O . LEU A 1 116 ? 3.119 4.522 19.759 1.00 97.44 116 LEU A O 1
ATOM 893 N N . ILE A 1 117 ? 4.659 5.905 18.877 1.00 97.12 117 ILE A N 1
ATOM 894 C CA . ILE A 1 117 ? 4.590 6.904 19.956 1.00 97.12 117 ILE A CA 1
ATOM 895 C C . ILE A 1 117 ? 3.162 7.453 20.079 1.00 97.12 117 ILE A C 1
ATOM 897 O O . ILE A 1 117 ? 2.613 7.510 21.180 1.00 97.12 117 ILE A O 1
ATOM 901 N N . GLY A 1 118 ? 2.538 7.812 18.953 1.00 96.56 118 GLY A N 1
ATOM 902 C CA . GLY A 1 118 ? 1.160 8.299 18.906 1.00 96.56 118 GLY A CA 1
ATOM 903 C C . GLY A 1 118 ? 0.157 7.270 19.427 1.00 96.56 118 GLY A C 1
ATOM 904 O O . GLY A 1 118 ? -0.670 7.595 20.277 1.00 96.56 118 GLY A O 1
ATOM 905 N N . ALA A 1 119 ? 0.266 6.014 18.987 1.00 94.81 119 ALA A N 1
ATOM 906 C CA . ALA A 1 119 ? -0.596 4.930 19.444 1.00 94.81 119 ALA A CA 1
ATOM 907 C C . ALA A 1 119 ? -0.472 4.694 20.958 1.00 94.81 119 ALA A C 1
ATOM 909 O O . ALA A 1 119 ? -1.487 4.617 21.648 1.00 94.81 119 ALA A O 1
ATOM 910 N N . VAL A 1 120 ? 0.754 4.648 21.494 1.00 95.12 120 VAL A N 1
ATOM 911 C CA . VAL A 1 120 ? 0.998 4.487 22.938 1.00 95.12 120 VAL A CA 1
ATOM 912 C C . VAL A 1 120 ? 0.460 5.679 23.725 1.00 95.12 120 VAL A C 1
ATOM 914 O O . VAL A 1 120 ? -0.138 5.487 24.778 1.00 95.12 120 VAL A O 1
ATOM 917 N N . ARG A 1 121 ? 0.612 6.910 23.224 1.00 94.81 121 ARG A N 1
ATOM 918 C CA . ARG A 1 121 ? 0.110 8.106 23.914 1.00 94.81 121 ARG A CA 1
ATOM 919 C C . ARG A 1 121 ? -1.418 8.171 23.968 1.00 94.81 121 ARG A C 1
ATOM 921 O O . ARG A 1 1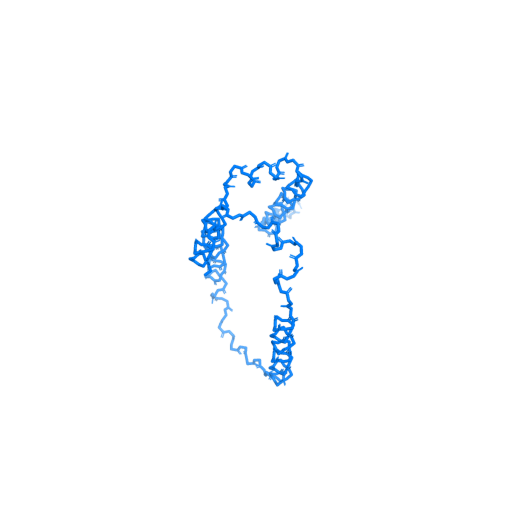21 ? -1.943 8.687 24.953 1.00 94.81 121 ARG A O 1
ATOM 928 N N . ILE A 1 122 ? -2.101 7.686 22.928 1.00 94.00 122 ILE A N 1
ATOM 929 C CA . ILE A 1 122 ? -3.570 7.624 22.851 1.00 94.00 122 ILE A CA 1
ATOM 930 C C . ILE A 1 122 ? -4.112 6.474 23.707 1.00 94.00 122 ILE A C 1
ATOM 932 O O . ILE A 1 122 ? -5.105 6.649 24.406 1.00 94.00 122 ILE A O 1
ATOM 936 N N . ALA A 1 123 ? -3.466 5.305 23.668 1.00 90.88 123 ALA A N 1
ATOM 937 C CA . ALA A 1 123 ? -3.874 4.140 24.454 1.00 90.88 123 ALA A CA 1
ATOM 938 C C . ALA A 1 123 ? -3.473 4.242 25.939 1.00 90.88 123 ALA A C 1
ATOM 940 O O . ALA A 1 123 ? -4.066 3.584 26.793 1.00 90.88 123 ALA A O 1
ATOM 941 N N . GLY A 1 124 ? -2.454 5.047 26.248 1.00 83.06 124 GLY A N 1
ATOM 942 C CA . GLY A 1 124 ? -1.959 5.293 27.595 1.00 83.06 124 GLY A CA 1
ATOM 943 C C . GLY A 1 124 ? -2.973 6.075 28.421 1.00 83.06 124 GLY A C 1
ATOM 944 O O . GLY A 1 124 ? -3.201 7.261 28.194 1.00 83.06 124 GLY A O 1
ATOM 945 N N . ASN A 1 125 ? -3.570 5.404 29.401 1.00 72.81 125 ASN A N 1
ATOM 946 C CA . ASN A 1 125 ? -4.540 5.998 30.307 1.00 72.81 125 ASN A CA 1
ATOM 947 C C . ASN A 1 125 ? -3.791 6.819 31.368 1.00 72.81 125 ASN A C 1
ATOM 949 O O . ASN A 1 125 ? -3.238 6.243 32.308 1.00 72.81 125 ASN A O 1
ATOM 953 N N . THR A 1 126 ? -3.749 8.148 31.236 1.00 61.66 126 THR A N 1
ATOM 954 C CA . THR A 1 126 ? -3.289 9.011 32.331 1.00 61.66 126 THR A CA 1
ATOM 955 C C . THR A 1 126 ? -4.321 8.907 33.451 1.00 61.66 126 THR A C 1
ATOM 957 O O . THR A 1 126 ? -5.342 9.588 33.439 1.00 61.66 126 THR A O 1
ATOM 960 N N . ARG A 1 127 ? -4.106 7.994 34.399 1.00 60.91 127 ARG A N 1
ATOM 961 C CA . ARG A 1 127 ? -4.790 8.069 35.688 1.00 60.91 127 ARG A CA 1
ATOM 962 C C . ARG A 1 127 ? -4.149 9.251 36.396 1.00 60.91 127 ARG A C 1
ATOM 964 O O . ARG A 1 127 ? -3.010 9.145 36.835 1.00 60.91 127 ARG A O 1
ATOM 971 N N . GLU A 1 128 ? -4.843 10.381 36.422 1.00 60.28 128 GLU A N 1
ATOM 972 C CA . GLU A 1 128 ? -4.537 11.437 37.379 1.00 60.28 128 GLU A CA 1
ATOM 973 C C . GLU A 1 128 ? -4.713 10.817 38.770 1.00 60.28 128 GLU A C 1
ATOM 975 O O . GLU A 1 128 ? -5.826 10.552 39.225 1.00 60.28 128 GLU A O 1
ATOM 980 N N . GLU A 1 129 ? -3.594 10.444 39.391 1.00 61.69 129 GLU A N 1
ATOM 981 C CA . GLU A 1 129 ? -3.552 10.133 40.813 1.00 61.69 129 GLU A CA 1
ATOM 982 C C . GLU A 1 129 ? -3.988 11.396 41.552 1.00 61.69 129 GLU A C 1
ATOM 984 O O . GLU A 1 129 ? -3.394 12.461 41.389 1.00 61.69 129 GLU A O 1
ATOM 989 N N . GLY A 1 130 ? -5.090 11.275 42.293 1.00 55.28 130 GLY A N 1
ATOM 990 C CA . GLY A 1 130 ? -5.743 12.381 42.971 1.00 55.28 130 GLY A CA 1
ATOM 991 C C . GLY A 1 130 ? -4.776 13.161 43.852 1.00 55.28 130 GLY A C 1
ATOM 992 O O . GLY A 1 130 ? -4.367 12.692 44.910 1.00 55.28 130 GLY A O 1
ATOM 993 N N . ALA A 1 131 ? -4.497 14.395 43.443 1.00 54.56 131 ALA A N 1
ATOM 994 C CA . ALA A 1 131 ? -3.949 15.448 44.288 1.00 54.56 131 ALA A CA 1
ATOM 995 C C . ALA A 1 131 ? -5.057 16.107 45.140 1.00 54.56 131 ALA A C 1
ATOM 997 O O . ALA A 1 131 ? -5.053 17.317 45.325 1.00 54.56 131 ALA A O 1
ATOM 998 N N . ASP A 1 132 ? -5.998 15.300 45.641 1.00 55.44 132 ASP A N 1
ATOM 999 C CA . ASP A 1 132 ? -7.108 15.712 46.519 1.00 55.44 132 ASP A CA 1
ATOM 1000 C C . ASP A 1 132 ? -7.013 14.996 47.883 1.00 55.44 132 ASP A C 1
ATOM 1002 O O . ASP A 1 132 ? -7.997 14.607 48.511 1.00 55.44 132 ASP A O 1
ATOM 1006 N N . ALA A 1 133 ? -5.775 14.783 48.331 1.00 56.72 133 ALA A N 1
ATOM 1007 C CA . ALA A 1 133 ? -5.442 14.348 49.680 1.00 56.72 133 ALA A CA 1
ATOM 1008 C C . ALA A 1 133 ? -4.357 15.271 50.259 1.00 56.72 133 ALA A C 1
ATOM 1010 O O . ALA A 1 133 ? -3.208 14.862 50.431 1.00 56.72 133 ALA A O 1
ATOM 1011 N N . ALA A 1 134 ? -4.722 16.527 50.517 1.00 52.47 134 ALA A N 1
ATOM 1012 C CA . ALA A 1 134 ? -3.991 17.440 51.395 1.00 52.47 134 ALA A CA 1
ATOM 1013 C C . ALA A 1 134 ? -4.966 18.413 52.067 1.00 52.47 134 ALA A C 1
ATOM 1015 O O . ALA A 1 134 ? -5.793 19.004 51.339 1.00 52.47 134 ALA A O 1
#

Radius of gyration: 23.56 Å; chains: 1; bounding box: 52×32×78 Å

Foldseek 3Di:
DLVVCVVVLNNVVSVCCCCPVVVPVVVVVVVVCVVCVVVPPDPPPDPPPCPVVVVVVVVVVVVVVVVCVVPDPPVPDPCSVPPDPDRDDPVVVVVCCVPVVVVVVVVVVVVVVVVVVVVCVVVPDPPPPDPPPD

Sequence (134 aa):
MAGIFVLLGAEFVAITQILVYVGGILILMVFGIMLTNRLSQAKVETEVYNKFFGILISVGLFYILAKAIEMADFANMGWMKNAPSSPSSVRDLGMKIMTDYVLVFEVIGILLLLALIGAVRIAGNTREEGADAA